Protein AF-A0AAP8SWV0-F1 (afdb_monomer_lite)

Sequence (90 aa):
MLQTQDKPKLRSSQTLTLLEITRTTDAVLFGSNGLKKMANFNDEFVEIYSLEEHAKYHVPMFLIYHSRHETSPAHQWFYELFKESVLEIV

Structure (mmCIF, N/CA/C/O backbone):
data_AF-A0AAP8SWV0-F1
#
_entry.id   AF-A0AAP8SWV0-F1
#
loop_
_atom_site.group_PDB
_atom_site.id
_atom_site.type_symbol
_atom_site.label_atom_id
_atom_site.label_alt_id
_atom_site.label_comp_id
_atom_site.label_asym_id
_atom_site.label_entity_id
_atom_site.label_seq_id
_atom_site.pdbx_PDB_ins_code
_atom_site.Cartn_x
_atom_site.Cartn_y
_atom_site.Cartn_z
_atom_site.occupancy
_atom_site.B_iso_or_equiv
_atom_site.auth_seq_id
_atom_site.auth_comp_id
_atom_site.auth_asym_id
_atom_site.auth_atom_id
_atom_site.pdbx_PDB_model_num
ATOM 1 N N . MET A 1 1 ? -15.096 11.678 29.980 1.00 36.69 1 MET A N 1
ATOM 2 C CA . MET A 1 1 ? -13.982 12.151 29.134 1.00 36.69 1 MET A CA 1
ATOM 3 C C . MET A 1 1 ? -12.941 11.049 29.082 1.00 36.69 1 MET A C 1
ATOM 5 O O . MET A 1 1 ? -12.300 10.797 30.093 1.00 36.69 1 MET A O 1
ATOM 9 N N . LEU A 1 2 ? -12.830 10.337 27.960 1.00 39.44 2 LEU A N 1
ATOM 10 C CA . LEU A 1 2 ? -11.718 9.415 27.740 1.00 39.44 2 LEU A CA 1
ATOM 11 C C . LEU A 1 2 ? -10.476 10.269 27.480 1.00 39.44 2 LEU A C 1
ATOM 13 O O . LEU A 1 2 ? -10.264 10.737 26.369 1.00 39.44 2 LEU A O 1
ATOM 17 N N . GLN A 1 3 ? -9.691 10.520 28.526 1.00 44.91 3 GLN A N 1
ATOM 18 C CA . GLN A 1 3 ? -8.308 10.950 28.360 1.00 44.91 3 GLN A CA 1
ATOM 19 C C . GLN A 1 3 ? -7.520 9.747 27.841 1.00 44.91 3 GLN A C 1
ATOM 21 O O . GLN A 1 3 ? -6.873 9.024 28.596 1.00 44.91 3 GLN A O 1
ATOM 26 N N . THR A 1 4 ? -7.624 9.478 26.544 1.00 52.09 4 THR A N 1
ATOM 27 C CA . THR A 1 4 ? -6.638 8.645 25.874 1.00 52.09 4 THR A CA 1
ATOM 28 C C . THR A 1 4 ? -5.362 9.463 25.831 1.00 52.09 4 THR A C 1
ATOM 30 O O . THR A 1 4 ? -5.326 10.532 25.234 1.00 52.09 4 THR A O 1
ATOM 33 N N . GLN A 1 5 ? -4.311 9.000 26.502 1.00 57.44 5 GLN A N 1
ATOM 34 C CA . GLN A 1 5 ? -2.968 9.441 26.148 1.00 57.44 5 GLN A CA 1
ATOM 35 C C . GLN A 1 5 ? -2.848 9.216 24.635 1.00 57.44 5 GLN A C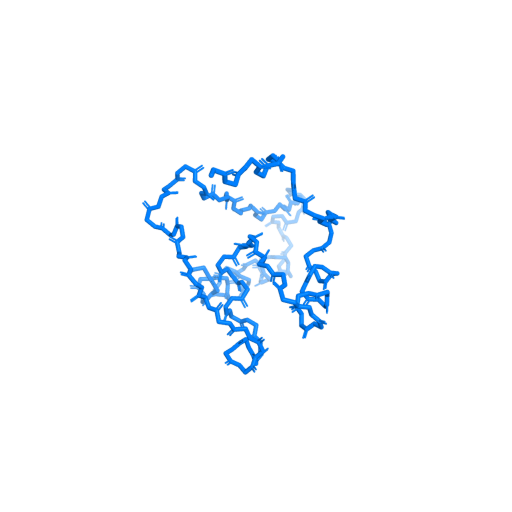 1
ATOM 37 O O . GLN A 1 5 ? -2.998 8.070 24.216 1.00 57.44 5 GLN A O 1
ATOM 42 N N . ASP A 1 6 ? -2.671 10.276 23.838 1.00 67.19 6 ASP A N 1
ATOM 43 C CA . ASP A 1 6 ? -2.633 10.263 22.361 1.00 67.19 6 ASP A CA 1
ATOM 44 C C . ASP A 1 6 ? -1.396 9.525 21.829 1.00 67.19 6 ASP A C 1
ATOM 46 O O . ASP A 1 6 ? -0.529 10.056 21.133 1.00 67.19 6 ASP A O 1
ATOM 50 N N . LYS A 1 7 ? -1.241 8.275 22.242 1.00 74.62 7 LYS A N 1
ATOM 51 C CA . LYS A 1 7 ? -0.132 7.407 21.916 1.00 74.62 7 LYS A CA 1
ATOM 52 C C . LYS A 1 7 ? -0.733 6.111 21.393 1.00 74.62 7 LYS A C 1
ATOM 54 O O . LYS A 1 7 ? -1.593 5.526 22.052 1.00 74.62 7 LYS A O 1
ATOM 59 N N . PRO A 1 8 ? -0.288 5.639 20.221 1.00 81.56 8 PRO A N 1
ATOM 60 C CA . PRO A 1 8 ? -0.709 4.340 19.731 1.00 81.56 8 PRO A CA 1
ATOM 61 C C . PRO A 1 8 ? -0.291 3.270 20.744 1.00 81.56 8 PRO A C 1
ATOM 63 O O . PRO A 1 8 ? 0.822 3.313 21.277 1.00 81.56 8 PRO A O 1
ATOM 66 N N . LYS A 1 9 ? -1.198 2.323 21.002 1.00 83.94 9 LYS A N 1
ATOM 67 C CA . LYS A 1 9 ? -0.971 1.205 21.930 1.00 83.94 9 LYS A CA 1
ATOM 68 C C . LYS A 1 9 ? 0.169 0.298 21.465 1.00 83.94 9 LYS A C 1
ATOM 70 O O . LYS A 1 9 ? 0.890 -0.244 22.293 1.00 83.94 9 LYS A O 1
ATOM 75 N N . LEU A 1 10 ? 0.330 0.153 20.149 1.00 87.75 10 LEU A N 1
ATOM 76 C CA . LEU A 1 10 ? 1.352 -0.670 19.509 1.00 87.75 10 LEU A CA 1
ATOM 77 C C . LEU A 1 10 ? 1.983 0.105 18.353 1.00 87.75 10 LEU A C 1
ATOM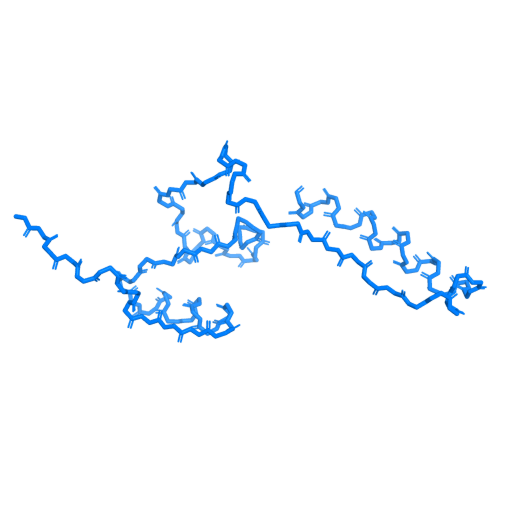 79 O O . LEU A 1 10 ? 1.318 0.884 17.671 1.00 87.75 10 LEU A O 1
ATOM 83 N N . ARG A 1 11 ? 3.289 -0.082 18.165 1.00 89.25 11 ARG A N 1
ATOM 84 C CA . ARG A 1 11 ? 4.075 0.557 17.107 1.00 89.25 11 ARG A CA 1
ATOM 85 C C . ARG A 1 11 ? 4.978 -0.489 16.477 1.00 89.25 11 ARG A C 1
ATOM 87 O O . ARG A 1 11 ? 5.643 -1.234 17.188 1.00 89.25 11 ARG A O 1
ATOM 94 N N . SER A 1 12 ? 5.031 -0.496 15.155 1.00 91.06 12 SER A N 1
ATOM 95 C CA . SER A 1 12 ? 5.999 -1.268 14.386 1.00 91.06 12 SER A CA 1
ATOM 96 C C . SER A 1 12 ? 6.399 -0.453 13.166 1.00 91.06 12 SER A C 1
ATOM 98 O O . SER A 1 12 ? 5.607 0.341 12.660 1.00 91.06 12 SER A O 1
ATOM 100 N N . SER A 1 13 ? 7.625 -0.653 12.695 1.00 91.25 13 SER A N 1
ATOM 101 C CA . SER A 1 13 ? 8.077 -0.147 11.397 1.00 91.25 13 SER A CA 1
ATOM 102 C C . SER A 1 13 ? 7.566 -0.992 10.227 1.00 91.25 13 SER A C 1
ATOM 104 O O . SER A 1 13 ? 7.710 -0.588 9.078 1.00 91.25 13 SER A O 1
ATOM 106 N N . GLN A 1 14 ? 6.984 -2.162 10.506 1.00 91.12 14 GLN A N 1
ATOM 107 C CA . GLN A 1 14 ? 6.510 -3.110 9.504 1.00 91.12 14 GLN A CA 1
ATOM 108 C C . GLN A 1 14 ? 4.990 -3.255 9.585 1.00 91.12 14 GLN A C 1
ATOM 110 O O . GLN A 1 14 ? 4.455 -3.735 10.587 1.00 91.12 14 GLN A O 1
ATOM 115 N N . THR A 1 15 ? 4.298 -2.895 8.502 1.00 91.81 15 THR A N 1
ATOM 116 C CA . THR A 1 15 ? 2.834 -3.006 8.391 1.00 91.81 15 THR A CA 1
ATOM 117 C C . THR A 1 15 ? 2.343 -4.441 8.567 1.00 91.81 15 THR A C 1
ATOM 119 O O . THR A 1 15 ? 1.331 -4.652 9.225 1.00 91.81 15 THR A O 1
ATOM 122 N N . LEU A 1 16 ? 3.084 -5.435 8.063 1.00 91.88 16 LEU A N 1
ATOM 123 C CA . LEU A 1 16 ? 2.728 -6.853 8.203 1.00 91.88 16 LEU A CA 1
ATOM 124 C C . LEU A 1 16 ? 2.614 -7.291 9.670 1.00 91.88 16 LEU A C 1
ATOM 126 O O . LEU A 1 16 ? 1.676 -7.992 10.029 1.00 91.88 16 LEU A O 1
ATOM 130 N N . THR A 1 17 ? 3.520 -6.831 10.537 1.00 94.00 17 THR A N 1
ATOM 131 C CA . THR A 1 17 ? 3.445 -7.113 11.978 1.00 94.00 17 THR A CA 1
ATOM 132 C C . THR A 1 17 ? 2.197 -6.499 12.602 1.00 94.00 17 THR A C 1
ATOM 134 O O . THR A 1 17 ? 1.565 -7.122 13.449 1.00 94.00 17 THR A O 1
ATOM 137 N N . LEU A 1 18 ? 1.836 -5.277 12.196 1.00 94.06 18 LEU A N 1
ATOM 138 C CA . LEU A 1 18 ? 0.635 -4.617 12.706 1.00 94.06 18 LEU A CA 1
ATOM 139 C C . LEU A 1 18 ? -0.635 -5.339 12.252 1.00 94.06 18 LEU A C 1
ATOM 141 O O . LEU A 1 18 ? -1.526 -5.521 13.069 1.00 94.06 18 LEU A O 1
ATOM 145 N N . LEU A 1 19 ? -0.688 -5.805 11.001 1.00 93.44 19 LEU A N 1
ATOM 146 C CA . LEU A 1 19 ? -1.813 -6.589 10.485 1.00 93.44 19 LEU A CA 1
ATOM 147 C C . LEU A 1 19 ? -2.014 -7.887 11.270 1.00 93.44 19 LEU A C 1
ATOM 149 O O . LEU A 1 19 ? -3.133 -8.180 11.676 1.00 93.44 19 LEU A O 1
ATOM 153 N N . GLU A 1 20 ? -0.940 -8.628 11.547 1.00 93.44 20 GLU A N 1
ATOM 154 C CA . GLU A 1 20 ? -1.017 -9.884 12.306 1.00 93.44 20 GLU A CA 1
ATOM 155 C C . GLU A 1 20 ? -1.548 -9.678 13.733 1.00 93.44 20 GLU A C 1
ATOM 157 O O . GLU A 1 20 ? -2.382 -10.431 14.235 1.00 93.44 20 GLU A O 1
ATOM 162 N N . ILE A 1 21 ? -1.108 -8.600 14.377 1.00 93.19 21 ILE A N 1
ATOM 163 C CA . ILE A 1 21 ? -1.620 -8.192 15.685 1.00 93.19 21 ILE A CA 1
ATOM 164 C C . ILE A 1 21 ? -3.100 -7.808 15.580 1.00 93.19 21 ILE A C 1
ATOM 166 O O . ILE A 1 21 ? -3.906 -8.228 16.408 1.00 93.19 21 ILE A O 1
ATOM 170 N N . THR A 1 22 ? -3.480 -7.019 14.574 1.00 93.31 22 THR A N 1
ATOM 171 C CA . THR A 1 22 ? -4.869 -6.584 14.378 1.00 93.31 22 THR A CA 1
ATOM 172 C C . THR A 1 22 ? -5.813 -7.763 14.134 1.00 93.31 22 THR A C 1
ATOM 174 O O . THR A 1 22 ? -6.928 -7.729 14.631 1.00 93.31 22 THR A O 1
ATOM 177 N N . ARG A 1 23 ? -5.374 -8.845 13.474 1.00 92.75 23 ARG A N 1
ATOM 178 C CA . ARG A 1 23 ? -6.191 -10.067 13.286 1.00 92.75 23 ARG A CA 1
ATOM 179 C C . ARG A 1 23 ? -6.568 -10.772 14.584 1.00 92.75 23 ARG A C 1
ATOM 181 O O . ARG A 1 23 ? -7.572 -11.471 14.639 1.00 92.75 23 ARG A O 1
ATOM 188 N N . THR A 1 24 ? -5.729 -10.650 15.606 1.00 92.19 24 THR A N 1
ATOM 189 C CA . THR A 1 24 ? -5.849 -11.419 16.853 1.00 92.19 24 THR A CA 1
ATOM 190 C C . THR A 1 24 ? -6.297 -10.563 18.035 1.00 92.19 24 THR A C 1
ATOM 192 O O . THR A 1 24 ? -6.335 -11.044 19.168 1.00 92.19 24 THR A O 1
ATOM 195 N N . THR A 1 25 ? -6.629 -9.289 17.800 1.00 92.12 25 THR A N 1
ATOM 196 C CA . THR A 1 25 ? -6.950 -8.317 18.850 1.00 92.12 25 THR A CA 1
ATOM 197 C C . THR A 1 25 ? -8.076 -7.375 18.429 1.00 92.12 25 THR A C 1
ATOM 199 O O . THR A 1 25 ? -8.301 -7.153 17.247 1.00 92.12 25 THR A O 1
ATOM 202 N N . ASP A 1 26 ? -8.719 -6.713 19.394 1.00 89.38 26 ASP A N 1
ATOM 203 C CA . ASP A 1 26 ? -9.720 -5.662 19.131 1.00 89.38 26 ASP A CA 1
ATOM 204 C C . ASP A 1 26 ? -9.078 -4.292 18.809 1.00 89.38 26 ASP A C 1
ATOM 206 O O . ASP A 1 26 ? -9.602 -3.227 19.155 1.00 89.38 26 ASP A O 1
ATOM 210 N N . ALA A 1 27 ? -7.870 -4.287 18.237 1.00 90.31 27 ALA A N 1
ATOM 211 C CA . ALA A 1 27 ? -7.133 -3.063 17.948 1.00 90.31 27 ALA A CA 1
ATOM 212 C C . ALA A 1 27 ? -7.549 -2.457 16.603 1.00 90.3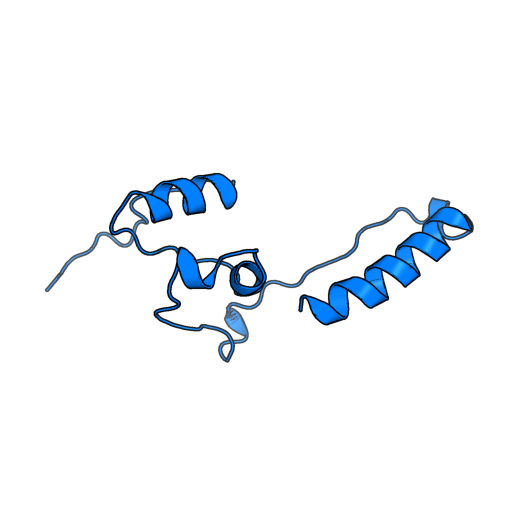1 27 ALA A C 1
ATOM 214 O O . ALA A 1 27 ? -7.710 -3.153 15.608 1.00 90.31 27 ALA A O 1
ATOM 215 N N . VAL A 1 28 ? -7.625 -1.127 16.543 1.00 91.88 28 VAL A N 1
ATOM 216 C CA . VAL A 1 28 ? -7.791 -0.397 15.279 1.00 91.88 28 VAL A CA 1
ATOM 217 C C . VAL A 1 28 ? -6.422 -0.095 14.681 1.00 91.88 28 VAL A C 1
ATOM 219 O O . VAL A 1 28 ? -5.556 0.476 15.352 1.00 91.88 28 VAL A O 1
ATOM 222 N N . LEU A 1 29 ? -6.250 -0.435 13.405 1.00 92.00 29 LEU A N 1
ATOM 223 C CA . LEU A 1 29 ? -5.076 -0.073 12.620 1.00 92.00 29 LEU A CA 1
ATOM 224 C C . LEU A 1 29 ? -5.351 1.181 11.786 1.00 92.00 29 LEU A C 1
ATOM 226 O O . LEU A 1 29 ? -6.286 1.221 10.992 1.00 92.00 29 LEU A O 1
ATOM 230 N N . PHE A 1 30 ? -4.479 2.178 11.919 1.00 89.75 30 PHE A N 1
ATOM 231 C CA . PHE A 1 30 ? -4.377 3.280 10.965 1.00 89.75 30 PHE A CA 1
ATOM 232 C C . PHE A 1 30 ? -3.345 2.887 9.907 1.00 89.75 30 PHE A C 1
ATOM 234 O O . PHE A 1 30 ? -2.161 2.755 10.223 1.00 89.75 30 PHE A O 1
ATOM 241 N N . GLY A 1 31 ? -3.792 2.657 8.674 1.00 88.50 31 GLY A N 1
ATOM 242 C CA . GLY A 1 31 ? -2.957 2.129 7.595 1.00 88.50 31 GLY A CA 1
ATOM 243 C C . GLY A 1 31 ? -3.266 2.752 6.238 1.00 88.50 31 GLY A C 1
ATOM 244 O O . GLY A 1 31 ? -4.192 3.548 6.095 1.00 88.50 31 GLY A O 1
ATOM 245 N N . SER A 1 32 ? -2.465 2.389 5.237 1.00 89.44 32 SER A N 1
ATOM 246 C CA . SER A 1 32 ? -2.700 2.793 3.848 1.00 89.44 32 SER A CA 1
ATOM 247 C C . SER A 1 32 ? -3.955 2.113 3.293 1.00 89.44 32 SER A C 1
ATOM 249 O O . SER A 1 32 ? -4.183 0.927 3.528 1.00 89.44 32 SER A O 1
ATOM 251 N N . ASN A 1 33 ? -4.729 2.848 2.495 1.00 87.88 33 ASN A N 1
ATOM 252 C CA . ASN A 1 33 ? -5.855 2.319 1.722 1.00 87.88 33 ASN A CA 1
ATOM 253 C C . ASN A 1 33 ? -5.444 1.204 0.741 1.00 87.88 33 ASN A C 1
ATOM 255 O O . ASN A 1 33 ? -6.268 0.347 0.434 1.00 87.88 33 ASN A O 1
ATOM 259 N N . GLY A 1 34 ? -4.174 1.147 0.319 1.00 86.19 34 GLY A N 1
ATOM 260 C CA . GLY A 1 34 ? -3.648 0.068 -0.524 1.00 86.19 34 GLY A CA 1
ATOM 261 C C . GLY A 1 34 ? -3.771 -1.324 0.108 1.00 86.19 34 GLY A C 1
ATOM 262 O O . GLY A 1 34 ? -3.834 -2.322 -0.606 1.00 86.19 34 GLY A O 1
ATOM 263 N N . LEU A 1 35 ? -3.900 -1.411 1.438 1.00 89.25 35 LEU A N 1
ATOM 264 C CA . LEU A 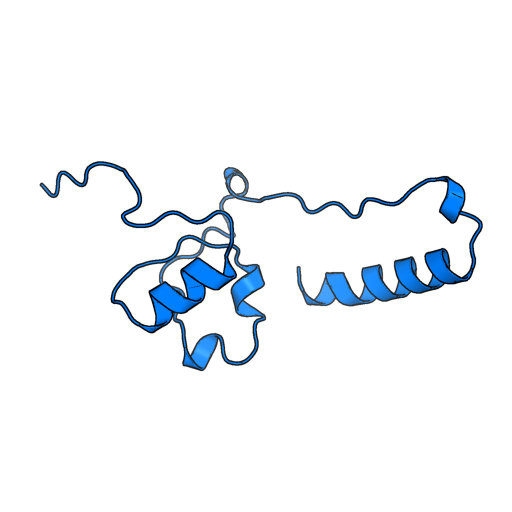1 35 ? -4.136 -2.677 2.140 1.00 89.25 35 LEU A CA 1
ATOM 265 C C . LEU A 1 35 ? -5.465 -3.337 1.744 1.00 89.25 35 LEU A C 1
ATOM 267 O O . LEU A 1 35 ? -5.561 -4.559 1.781 1.00 89.25 35 LEU A O 1
ATOM 271 N N . LYS A 1 36 ? -6.455 -2.564 1.276 1.00 88.88 36 LYS A N 1
ATOM 272 C CA . LYS A 1 36 ? -7.741 -3.094 0.788 1.00 88.88 36 LYS A CA 1
ATOM 273 C C . LYS A 1 36 ? -7.599 -4.022 -0.417 1.00 88.88 36 LYS A C 1
ATOM 275 O O . LYS A 1 36 ? -8.492 -4.816 -0.689 1.00 88.88 36 LYS A O 1
ATOM 280 N N . LYS A 1 37 ? -6.497 -3.901 -1.162 1.00 86.81 37 LYS A N 1
ATOM 281 C CA . LYS A 1 37 ? -6.191 -4.736 -2.331 1.00 86.81 37 LYS A CA 1
ATOM 282 C C . LYS A 1 37 ? -5.549 -6.073 -1.941 1.00 86.81 37 LYS A C 1
ATOM 284 O O . LYS A 1 37 ? -5.322 -6.905 -2.815 1.00 86.81 37 LYS A O 1
ATOM 289 N N . MET A 1 38 ? -5.228 -6.287 -0.660 1.00 88.75 38 MET A N 1
ATOM 290 C CA . MET A 1 38 ? -4.717 -7.573 -0.190 1.00 88.75 38 MET A CA 1
ATOM 291 C C . MET A 1 38 ? -5.758 -8.673 -0.399 1.00 88.75 38 MET A C 1
ATOM 293 O O . MET A 1 38 ? -6.958 -8.462 -0.209 1.00 88.75 38 MET A O 1
ATOM 297 N N . ALA A 1 39 ? -5.282 -9.870 -0.748 1.00 86.50 39 ALA A N 1
ATOM 298 C CA . ALA A 1 39 ? -6.131 -11.052 -0.772 1.00 86.50 39 ALA A CA 1
ATOM 299 C C . ALA A 1 39 ? -6.811 -11.229 0.595 1.00 86.50 39 ALA A C 1
ATOM 301 O O . ALA A 1 39 ? -6.167 -11.056 1.630 1.00 86.50 39 ALA A O 1
ATOM 302 N N . ASN A 1 40 ? -8.101 -11.563 0.575 1.00 89.75 40 ASN A N 1
ATOM 303 C CA . ASN A 1 40 ? -8.926 -11.811 1.760 1.00 89.75 40 ASN A CA 1
ATOM 304 C C . ASN A 1 40 ? -9.078 -10.606 2.708 1.00 89.75 40 ASN A C 1
ATOM 306 O O . ASN A 1 40 ? -9.478 -10.784 3.855 1.00 89.75 40 ASN A O 1
ATOM 310 N N . PHE A 1 41 ? -8.802 -9.370 2.260 1.00 91.50 41 PHE A N 1
ATOM 311 C CA . PHE A 1 41 ? -8.952 -8.193 3.126 1.00 91.50 41 PHE A CA 1
ATOM 312 C C . PHE A 1 41 ? -10.353 -8.115 3.745 1.00 91.50 41 PHE A C 1
ATOM 314 O O . PHE A 1 41 ? -10.465 -7.936 4.948 1.00 91.50 41 PHE A O 1
ATOM 321 N N . ASN A 1 42 ? -11.407 -8.310 2.947 1.00 91.75 42 ASN A N 1
ATOM 322 C CA . ASN A 1 42 ? -12.793 -8.240 3.424 1.00 91.75 42 ASN A CA 1
ATOM 323 C C . ASN A 1 42 ? -13.210 -9.434 4.304 1.00 91.75 42 ASN A C 1
ATOM 325 O O . ASN A 1 42 ? -14.245 -9.354 4.961 1.00 91.75 42 ASN A O 1
ATOM 329 N N . ASP A 1 43 ? -12.435 -10.522 4.310 1.00 93.44 43 ASP A N 1
ATOM 330 C CA . ASP A 1 43 ? -12.676 -11.674 5.186 1.00 93.44 43 ASP A CA 1
ATOM 331 C C . ASP A 1 43 ? -12.036 -11.466 6.569 1.00 93.44 43 ASP A C 1
ATOM 333 O O . ASP A 1 43 ? -12.506 -12.010 7.567 1.00 93.44 43 ASP A O 1
ATOM 337 N N . GLU A 1 44 ? -10.962 -10.674 6.631 1.00 92.12 44 GLU A N 1
ATOM 338 C CA . GLU A 1 44 ? -10.144 -10.482 7.834 1.00 92.12 44 GLU A CA 1
ATOM 339 C C . GLU A 1 44 ? -10.330 -9.107 8.490 1.00 92.12 44 GLU A C 1
ATOM 341 O O . GLU A 1 44 ? -10.136 -8.960 9.697 1.00 92.12 44 GLU A O 1
ATOM 346 N N . PHE A 1 45 ? -10.691 -8.089 7.711 1.00 93.06 45 PHE A N 1
ATOM 347 C CA . PHE A 1 45 ? -10.722 -6.699 8.140 1.00 93.06 45 PHE A CA 1
ATOM 348 C C . PHE A 1 45 ? -11.953 -5.971 7.606 1.00 93.06 45 PHE A C 1
ATOM 350 O O . PHE A 1 45 ? -12.470 -6.239 6.523 1.00 93.06 45 PHE A O 1
ATOM 357 N N . VAL A 1 46 ? -12.380 -4.966 8.366 1.00 92.50 46 VAL A N 1
ATOM 358 C CA . VAL A 1 46 ? -13.408 -4.015 7.953 1.00 92.50 46 VAL A CA 1
ATOM 359 C C . VAL A 1 46 ? -12.842 -2.605 8.039 1.00 92.50 46 VAL A C 1
ATOM 361 O O . VAL A 1 46 ? -12.209 -2.228 9.028 1.00 92.50 46 VAL A O 1
ATOM 364 N N . GLU A 1 47 ? -13.058 -1.806 6.996 1.00 92.38 47 GLU A N 1
ATOM 365 C CA . GLU A 1 47 ? -12.777 -0.378 7.078 1.00 92.38 47 GLU A CA 1
ATOM 366 C C . GLU A 1 47 ? -13.837 0.299 7.947 1.00 92.38 47 GLU A C 1
ATOM 368 O O . GLU A 1 47 ? -15.030 0.239 7.658 1.00 92.38 47 GLU A O 1
ATOM 373 N N . ILE A 1 48 ? -13.385 0.983 8.995 1.00 93.31 48 ILE A N 1
ATOM 374 C CA . ILE A 1 48 ? -14.263 1.762 9.876 1.00 93.31 48 ILE A CA 1
ATOM 37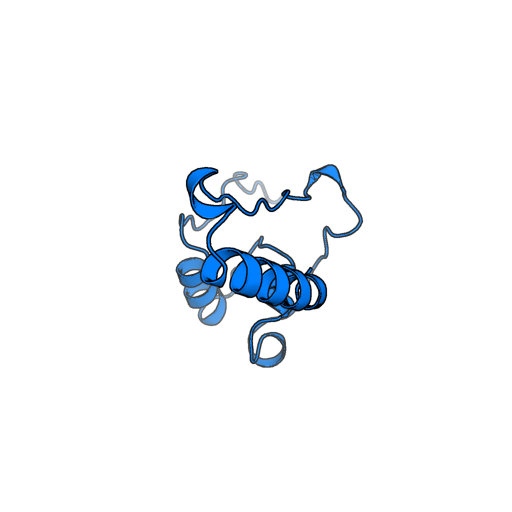5 C C . ILE A 1 48 ? -14.308 3.248 9.505 1.00 93.31 48 ILE A C 1
ATOM 377 O O . ILE A 1 48 ? -15.261 3.941 9.853 1.00 93.31 48 ILE A O 1
ATOM 381 N N . TYR A 1 49 ? -13.263 3.756 8.846 1.00 92.56 49 TYR A N 1
ATOM 382 C CA . TYR A 1 49 ? -13.132 5.163 8.483 1.00 92.56 49 TYR A CA 1
ATOM 383 C C . TYR A 1 49 ? -12.107 5.340 7.358 1.00 92.56 49 TYR A C 1
ATOM 385 O O . T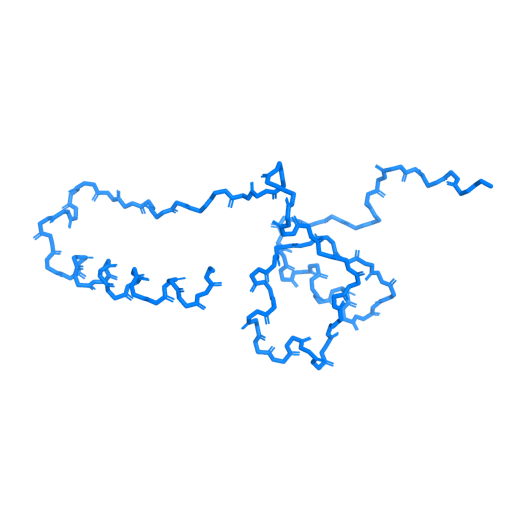YR A 1 49 ? -10.978 4.862 7.482 1.00 92.56 49 TYR A O 1
ATOM 393 N N . SER A 1 50 ? -12.482 6.060 6.297 1.00 91.25 50 SER A N 1
ATOM 394 C CA . SER A 1 50 ? -11.592 6.382 5.175 1.00 91.25 50 SER A CA 1
ATOM 395 C C . SER A 1 50 ? -11.057 7.810 5.288 1.00 91.25 50 SER A C 1
ATOM 397 O O . SER A 1 50 ? -11.793 8.748 5.593 1.00 91.25 50 SER A O 1
ATOM 399 N N . LEU A 1 51 ? -9.762 7.977 5.009 1.00 90.75 51 LEU A N 1
ATOM 400 C CA . LEU A 1 51 ? -9.097 9.281 4.900 1.00 90.75 51 LEU A CA 1
ATOM 401 C C . LEU A 1 51 ? -8.850 9.707 3.444 1.00 90.75 51 LEU A C 1
ATOM 403 O O . LEU A 1 51 ? -8.109 10.656 3.200 1.00 90.75 51 LEU A O 1
ATOM 407 N N . GLU A 1 52 ? -9.457 9.017 2.481 1.00 89.44 52 GLU A N 1
ATOM 408 C CA . GLU A 1 52 ? -9.207 9.194 1.048 1.00 89.44 52 GLU A CA 1
ATOM 409 C C . GLU A 1 52 ? -9.467 10.623 0.554 1.00 89.44 52 GLU A C 1
ATOM 411 O O . GLU A 1 52 ? -8.661 11.169 -0.191 1.00 89.44 52 GLU A O 1
ATOM 416 N N . GLU A 1 53 ? -10.512 11.288 1.044 1.00 92.50 53 GLU A N 1
ATOM 417 C CA . GLU A 1 53 ? -10.833 12.670 0.653 1.00 92.50 53 GLU A CA 1
ATOM 418 C C . GLU A 1 53 ? -9.916 13.722 1.312 1.00 92.50 53 GLU A C 1
ATOM 420 O O . GLU A 1 53 ? -9.916 14.901 0.952 1.00 92.50 53 GLU A O 1
ATOM 425 N N . HIS A 1 54 ? -9.095 13.321 2.286 1.00 92.06 54 HIS A N 1
ATOM 426 C CA . HIS A 1 54 ? -8.235 14.221 3.043 1.00 92.06 54 HIS A CA 1
ATOM 427 C C . HIS A 1 54 ? -6.801 14.216 2.498 1.00 92.06 54 HIS A C 1
ATOM 429 O O . HIS A 1 54 ? -5.906 13.601 3.081 1.00 92.06 54 HIS A O 1
ATOM 435 N N . ALA A 1 55 ? -6.557 15.000 1.443 1.00 90.94 55 ALA A N 1
ATOM 436 C CA . ALA A 1 55 ? -5.262 15.099 0.748 1.00 90.94 55 ALA A CA 1
ATOM 437 C C . ALA A 1 55 ? -4.032 15.286 1.665 1.00 90.94 55 ALA A C 1
ATOM 439 O O . ALA A 1 55 ? -2.945 14.807 1.358 1.00 90.94 55 ALA A O 1
ATOM 440 N N . LYS A 1 56 ? -4.187 15.929 2.832 1.00 93.44 56 LYS A N 1
ATOM 441 C CA . LYS A 1 56 ? -3.106 16.093 3.826 1.00 93.44 56 LYS A CA 1
ATOM 442 C C . LYS A 1 56 ? -2.553 14.776 4.398 1.00 93.44 56 LYS A C 1
ATOM 444 O O . LYS A 1 56 ? -1.493 14.798 5.013 1.00 93.44 56 LYS A O 1
ATOM 449 N N . TYR A 1 57 ? -3.279 13.666 4.255 1.00 89.25 57 TYR A N 1
ATOM 450 C CA . TYR A 1 57 ? -2.864 12.332 4.701 1.00 89.25 57 TYR A CA 1
ATOM 451 C C . TYR A 1 57 ? -2.402 11.433 3.552 1.00 89.25 57 TYR A C 1
ATOM 453 O O . TYR A 1 57 ? -2.063 10.273 3.784 1.00 89.25 57 TYR A O 1
ATOM 461 N N . HIS A 1 58 ? -2.383 11.940 2.319 1.00 90.94 58 HIS A N 1
ATOM 462 C CA . HIS A 1 58 ? -1.862 11.187 1.186 1.00 90.94 58 HIS A CA 1
ATOM 463 C C . HIS A 1 58 ? -0.345 11.084 1.283 1.00 90.94 58 HIS A C 1
ATOM 465 O O . HIS A 1 58 ? 0.348 12.050 1.607 1.00 90.94 58 HIS A O 1
ATOM 471 N N . VAL A 1 59 ? 0.171 9.895 0.985 1.00 88.12 59 VAL A N 1
ATOM 472 C CA . VAL A 1 59 ? 1.606 9.622 0.970 1.00 88.12 59 VAL A CA 1
ATOM 473 C C . VAL A 1 59 ? 2.019 9.399 -0.483 1.00 88.12 59 VAL A C 1
ATOM 475 O O . VAL A 1 59 ? 1.526 8.454 -1.100 1.00 88.12 59 VAL A O 1
ATOM 478 N N . PRO A 1 60 ? 2.891 10.246 -1.058 1.00 88.56 60 PRO A N 1
ATOM 479 C CA . PRO A 1 60 ? 3.336 10.059 -2.429 1.00 88.56 60 PRO A CA 1
ATOM 480 C C . PRO A 1 60 ? 4.192 8.794 -2.545 1.00 88.56 60 PRO A C 1
ATOM 482 O O . PRO A 1 60 ? 5.069 8.540 -1.716 1.00 88.56 60 PRO A O 1
ATOM 485 N N . MET A 1 61 ? 3.954 8.020 -3.601 1.00 85.62 61 MET A N 1
ATOM 486 C CA . MET A 1 61 ? 4.780 6.872 -3.959 1.00 85.62 61 MET A CA 1
ATOM 487 C C . MET A 1 61 ? 5.709 7.239 -5.109 1.00 85.62 61 MET A C 1
ATOM 489 O O . MET A 1 61 ? 5.288 7.836 -6.098 1.00 85.62 61 MET A O 1
ATOM 493 N N . PHE A 1 62 ? 6.978 6.860 -4.982 1.00 87.69 62 PHE A N 1
ATOM 494 C CA . PHE A 1 62 ? 8.003 7.129 -5.982 1.00 87.69 62 PHE A CA 1
ATOM 495 C C . PHE A 1 62 ? 8.657 5.823 -6.415 1.00 87.69 62 PHE A C 1
ATOM 497 O O . PHE A 1 62 ? 9.076 5.024 -5.577 1.00 87.69 62 PHE A O 1
ATOM 504 N N . LEU A 1 63 ? 8.797 5.637 -7.726 1.00 87.44 63 LEU A N 1
ATOM 505 C CA . LEU A 1 63 ? 9.641 4.591 -8.285 1.00 87.44 63 LEU A CA 1
ATOM 506 C C . LEU A 1 63 ? 11.050 5.154 -8.479 1.00 87.44 63 LEU A C 1
ATOM 508 O O . LEU A 1 63 ? 11.260 6.044 -9.302 1.00 87.44 63 LEU A O 1
ATOM 512 N N . ILE A 1 64 ? 12.009 4.638 -7.713 1.00 89.25 64 ILE A N 1
ATOM 513 C CA . ILE A 1 64 ? 13.407 5.071 -7.766 1.00 89.25 64 ILE A CA 1
ATOM 514 C C . ILE A 1 64 ? 14.209 4.036 -8.551 1.00 89.25 64 ILE A C 1
ATOM 516 O O . ILE A 1 64 ? 14.220 2.856 -8.207 1.00 89.25 64 ILE A O 1
ATOM 520 N N . TYR A 1 65 ? 14.917 4.486 -9.581 1.00 88.12 65 TYR A N 1
ATOM 521 C CA . TYR A 1 65 ? 15.844 3.665 -10.351 1.00 88.12 65 TYR A CA 1
ATOM 522 C C . TYR A 1 65 ? 17.075 4.484 -10.743 1.00 88.12 65 TYR A C 1
ATOM 524 O O . TYR A 1 65 ? 17.067 5.714 -10.729 1.00 88.12 65 TYR A O 1
ATOM 532 N N . HIS A 1 66 ? 18.170 3.796 -11.054 1.00 90.88 66 HIS A N 1
ATOM 533 C CA . HIS A 1 66 ? 19.430 4.447 -11.398 1.00 90.88 66 HIS A CA 1
ATOM 534 C C . HIS A 1 66 ? 19.470 4.799 -12.889 1.00 90.88 66 HIS A C 1
ATOM 536 O O . HIS A 1 66 ? 19.208 3.941 -13.728 1.00 90.88 66 HIS A O 1
ATOM 542 N N . SER A 1 67 ? 19.925 6.010 -13.218 1.00 89.69 67 SER A N 1
ATOM 543 C CA . SER A 1 67 ? 20.105 6.505 -14.597 1.00 89.69 67 SER A CA 1
ATOM 544 C C . SER A 1 67 ? 20.899 5.576 -15.528 1.00 89.69 67 SER A C 1
ATOM 546 O O . SER A 1 67 ? 20.637 5.502 -16.721 1.00 89.69 67 SER A O 1
ATOM 548 N N . ARG A 1 68 ? 21.832 4.770 -15.000 1.00 90.69 68 ARG A N 1
ATOM 549 C CA . ARG A 1 68 ? 22.592 3.777 -15.780 1.00 90.69 68 ARG A CA 1
ATOM 550 C C . ARG A 1 68 ? 21.707 2.709 -16.438 1.00 90.69 68 ARG A C 1
ATOM 552 O O . ARG A 1 68 ? 22.173 1.985 -17.309 1.00 90.69 68 ARG A O 1
ATOM 559 N N . HIS A 1 69 ? 20.469 2.563 -15.972 1.00 88.75 69 HIS A N 1
ATOM 560 C CA . HIS A 1 69 ? 19.503 1.597 -16.479 1.00 88.75 69 HIS A CA 1
ATOM 561 C C . HIS A 1 69 ? 18.602 2.170 -17.579 1.00 88.75 69 HIS A C 1
ATOM 563 O O . HIS A 1 69 ? 17.846 1.407 -18.172 1.00 88.75 69 HIS A O 1
ATOM 569 N N . GLU A 1 70 ? 18.725 3.460 -17.908 1.00 85.25 70 GLU A N 1
ATOM 570 C CA . GLU A 1 70 ? 17.915 4.126 -18.938 1.00 85.25 70 GLU A CA 1
ATOM 571 C C . GLU A 1 70 ? 18.042 3.480 -20.314 1.00 85.25 70 GLU A C 1
ATOM 573 O O . GLU A 1 70 ? 17.083 3.486 -21.074 1.00 85.25 70 GLU A O 1
ATOM 578 N N . THR A 1 71 ? 19.195 2.892 -20.638 1.00 89.62 71 THR A N 1
ATOM 579 C CA . THR A 1 71 ? 19.440 2.232 -21.929 1.00 89.62 71 THR A CA 1
ATOM 580 C C . THR A 1 71 ? 19.281 0.716 -21.873 1.00 89.62 71 THR A C 1
ATOM 582 O O . THR A 1 71 ? 19.458 0.049 -22.889 1.00 89.62 71 THR A O 1
ATOM 585 N N . SER A 1 72 ? 18.975 0.142 -20.703 1.00 94.56 72 SER A N 1
ATOM 586 C CA . SER A 1 72 ? 18.846 -1.305 -20.542 1.00 94.56 72 SER A CA 1
ATOM 587 C C . SER A 1 72 ? 17.458 -1.766 -20.996 1.00 94.56 72 SER A C 1
ATOM 589 O O . SER A 1 72 ? 16.480 -1.447 -20.316 1.00 94.56 72 SER A O 1
ATOM 591 N N . PRO A 1 73 ? 17.345 -2.589 -22.059 1.00 94.94 73 PRO A N 1
ATOM 592 C CA . PRO A 1 73 ? 16.041 -3.029 -22.556 1.00 94.94 73 PRO A CA 1
ATOM 593 C C . PRO A 1 73 ? 15.225 -3.786 -21.501 1.00 94.94 73 PRO A C 1
ATOM 595 O O . PRO A 1 73 ? 14.015 -3.625 -21.419 1.00 94.94 73 PRO A O 1
ATOM 598 N N . ALA A 1 74 ? 15.890 -4.565 -20.641 1.00 94.88 74 ALA A N 1
ATOM 599 C CA . ALA A 1 74 ? 15.231 -5.290 -19.556 1.00 94.88 74 ALA A CA 1
ATOM 600 C C . ALA A 1 74 ? 14.629 -4.351 -18.496 1.00 94.88 74 ALA A C 1
ATOM 602 O O . ALA A 1 74 ? 13.530 -4.605 -18.010 1.00 94.88 74 ALA A O 1
ATOM 603 N N . HIS A 1 75 ? 15.321 -3.258 -18.152 1.00 93.56 75 HIS A N 1
ATOM 604 C CA . HIS A 1 75 ? 14.809 -2.288 -17.179 1.00 93.56 75 HIS A CA 1
ATOM 605 C C . HIS A 1 75 ? 13.689 -1.436 -17.774 1.00 93.56 75 HIS A C 1
ATOM 607 O O . HIS A 1 75 ? 12.722 -1.159 -17.075 1.00 93.56 75 HIS A O 1
ATOM 613 N N . GLN A 1 76 ? 13.789 -1.069 -19.055 1.00 91.25 76 GLN A N 1
ATOM 614 C CA . GLN A 1 76 ? 12.713 -0.380 -19.771 1.00 91.25 76 GLN A CA 1
ATOM 615 C C . GLN A 1 76 ? 11.453 -1.249 -19.850 1.00 91.25 76 GLN A C 1
ATOM 617 O O . GLN A 1 76 ? 10.375 -0.793 -19.490 1.00 91.25 76 GLN A O 1
ATOM 622 N N . TRP A 1 77 ? 11.596 -2.521 -20.241 1.00 94.06 77 TRP A N 1
ATOM 623 C CA . TRP A 1 77 ? 10.481 -3.470 -20.262 1.00 94.06 77 TRP A CA 1
ATOM 624 C C . TRP A 1 77 ? 9.825 -3.610 -18.885 1.00 94.06 77 TRP A C 1
ATOM 626 O O . TRP A 1 77 ? 8.606 -3.519 -18.771 1.00 94.06 77 TRP A O 1
ATOM 636 N N . PHE A 1 78 ? 10.629 -3.784 -17.832 1.00 93.00 78 PHE A N 1
ATOM 637 C CA . PHE A 1 78 ? 10.099 -3.903 -16.477 1.00 93.00 78 PHE A CA 1
ATOM 638 C C . PHE A 1 78 ? 9.427 -2.611 -15.999 1.00 93.00 78 PHE A C 1
ATOM 640 O O . PHE A 1 78 ? 8.403 -2.678 -15.329 1.00 93.00 78 PHE A O 1
ATOM 647 N N . TYR A 1 79 ? 9.975 -1.442 -16.343 1.00 91.06 79 TYR A N 1
ATOM 648 C CA . TYR A 1 79 ? 9.377 -0.152 -16.008 1.00 91.06 79 TYR A CA 1
ATOM 649 C C . TYR A 1 79 ? 7.984 -0.003 -16.624 1.00 91.06 79 TYR A C 1
ATOM 651 O O . TYR A 1 79 ? 7.054 0.359 -15.906 1.00 91.06 79 TYR A O 1
ATOM 659 N N . GLU A 1 80 ? 7.821 -0.325 -17.911 1.00 91.00 80 GLU A N 1
ATOM 660 C CA . GLU A 1 80 ? 6.508 -0.264 -18.566 1.00 91.00 80 GLU A CA 1
ATOM 661 C C . GLU A 1 80 ? 5.534 -1.277 -17.952 1.00 91.00 80 GLU A C 1
ATOM 663 O O . GLU A 1 80 ? 4.439 -0.895 -17.545 1.00 91.00 80 GLU A O 1
ATOM 668 N N . LEU A 1 81 ? 5.968 -2.527 -17.747 1.00 92.00 81 LEU A N 1
ATOM 669 C CA . LEU A 1 81 ? 5.153 -3.553 -17.085 1.00 92.00 81 LEU A CA 1
ATOM 670 C C . LEU A 1 81 ? 4.698 -3.114 -15.682 1.00 92.00 81 LEU A C 1
ATOM 672 O O . LEU A 1 81 ? 3.542 -3.293 -15.295 1.00 92.00 81 LEU A O 1
ATOM 676 N N . PHE A 1 82 ? 5.612 -2.542 -14.899 1.00 90.69 82 PHE A N 1
ATOM 677 C CA . PHE A 1 82 ? 5.324 -2.075 -13.548 1.00 90.69 82 PHE A CA 1
ATOM 678 C C . PHE A 1 82 ? 4.368 -0.884 -13.562 1.00 90.69 82 PHE A C 1
ATOM 680 O O . PHE A 1 82 ? 3.440 -0.833 -12.761 1.00 90.69 82 PHE A O 1
ATOM 687 N N . LYS A 1 83 ? 4.574 0.067 -14.475 1.00 87.62 83 LYS A N 1
ATOM 688 C CA . LYS A 1 83 ? 3.722 1.246 -14.626 1.00 87.62 83 LYS A CA 1
ATOM 689 C C . LYS A 1 83 ? 2.289 0.861 -14.990 1.00 87.62 83 LYS A C 1
ATOM 691 O O . LYS A 1 83 ? 1.365 1.429 -14.416 1.00 87.62 83 LYS A O 1
ATOM 696 N N . GLU A 1 84 ? 2.113 -0.112 -15.880 1.00 88.62 84 GLU A N 1
ATOM 697 C CA . GLU A 1 84 ? 0.801 -0.685 -16.196 1.00 88.62 84 GLU A CA 1
ATOM 698 C C . GLU A 1 84 ? 0.172 -1.340 -14.957 1.00 88.62 84 GLU A C 1
ATOM 700 O O . GLU A 1 84 ? -0.974 -1.052 -14.624 1.00 88.62 84 GLU A O 1
ATOM 705 N N . SER A 1 85 ? 0.949 -2.130 -14.211 1.00 85.19 85 SER A N 1
ATOM 706 C CA . SER A 1 85 ? 0.456 -2.872 -13.041 1.00 85.19 85 SER A CA 1
ATOM 707 C C . SER A 1 85 ? 0.094 -1.975 -11.847 1.00 85.19 85 SER A C 1
ATOM 709 O O . SER A 1 85 ? -0.859 -2.246 -11.120 1.00 85.19 85 SER A O 1
ATOM 711 N N . VAL A 1 86 ? 0.850 -0.900 -11.594 1.00 81.62 86 VAL A N 1
ATOM 712 C CA . VAL A 1 86 ? 0.622 -0.027 -10.427 1.00 81.62 86 VAL A CA 1
ATOM 713 C C . VAL A 1 86 ? -0.637 0.821 -10.569 1.00 81.62 86 VAL A C 1
ATOM 715 O O . VAL A 1 86 ? -1.280 1.097 -9.559 1.00 81.62 86 VAL A O 1
ATOM 718 N N . LEU A 1 87 ? -1.037 1.185 -11.789 1.00 66.75 87 LEU A N 1
ATOM 719 C CA . LEU A 1 87 ? -2.290 1.915 -12.024 1.00 66.75 87 LEU A CA 1
ATOM 720 C C . LEU A 1 87 ? -3.540 1.108 -11.628 1.00 66.75 87 LEU A C 1
ATOM 722 O O . LEU A 1 87 ? -4.600 1.692 -11.444 1.00 66.75 87 LEU A O 1
ATOM 726 N N . GLU A 1 88 ? -3.432 -0.212 -11.463 1.00 60.72 88 GLU A N 1
ATOM 727 C CA . GLU A 1 88 ? -4.527 -1.059 -10.965 1.00 60.72 88 GLU A CA 1
ATOM 728 C C . GLU A 1 88 ? -4.613 -1.084 -9.421 1.00 60.72 88 GLU A C 1
ATOM 730 O O . GLU A 1 88 ? -5.645 -1.443 -8.828 1.00 60.72 88 GLU A O 1
ATOM 735 N N . ILE A 1 89 ? -3.512 -0.711 -8.759 1.00 60.81 89 ILE A N 1
ATOM 736 C CA . ILE A 1 89 ? -3.325 -0.778 -7.305 1.00 60.81 89 ILE A CA 1
ATOM 737 C C . ILE A 1 89 ? -3.632 0.570 -6.635 1.00 60.81 89 ILE A C 1
ATOM 739 O O . ILE A 1 89 ? -4.153 0.559 -5.516 1.00 60.81 89 ILE A O 1
ATOM 743 N N . VAL A 1 90 ? -3.319 1.691 -7.303 1.00 53.50 90 VAL A N 1
ATOM 744 C CA . VAL A 1 90 ? -3.510 3.072 -6.807 1.00 53.50 90 VAL A CA 1
ATOM 745 C C . VAL A 1 90 ? -4.895 3.609 -7.128 1.00 53.50 90 VAL A C 1
ATOM 747 O O . VAL A 1 90 ? -5.320 3.483 -8.294 1.00 53.50 90 VAL A O 1
#

Foldseek 3Di:
DPPDPPDAPDDDPDVVVVLVVVQVDVDDDDDDPLCCVDPCCVVRDDDPDDCVVPPVPDDDDDDDDDPVCVPPPVVVVVVVVVVVVVVVRD

Organism: NCBI:txid553239

pLDDT: mean 86.16, std 12.29, range [36.69, 94.94]

Radius of gyration: 17.99 Å; chains: 1; bounding box: 37×28×52 Å

Secondary structure (DSSP, 8-state):
-----SS-S---S-HHHHHHHHHTSSPPP---GGGGGSTTHHHH-------TT-GGG---------GGGTT-HHHHHHHHHHHHHHTTT-